Protein 6PCK (pdb70)

B-factor: mean 20.67, std 11.27, range [8.9, 61.26]

Sequence (134 aa):
TRTYDGDGYKKRAACLCFRSESSEEEVLLVSSSSRHPDRWIVPGGGMMEPEEEEPSVAAVREVCEEAGVKGTLGRLVGIFENQQEERKHRTYVYVLIVTEEVLEEDDWEDSSVNIGRKREWFKIEEDAIKVLQYHKPVQASYFET

Foldseek 3Di:
DWDADPVRFTEKEAEQAAQAPVRFKGKWKADLVGRVATFGFMDGDDPPRDRLRRHQVRCCQGQVFHADWAAFLDWFADPVRRHIYTYTYGHTDGHDPPHNCCVPRVMGMDMDGLVVVLVRCCPPHNRRSVSSVD

InterPro domains:
  IPR000086 NUDIX hydrolase domain [PF00293] (20-139)
  IPR000086 NUDIX hydrolase domain [PS51462] (17-142)
  IPR015797 NUDIX hydrolase-like domain superfamily [SSF55811] (16-133)
  IPR020084 NUDIX hydrolase, conserved site [PS00893] (51-72)
  IPR047198 Diphosphoinositol polyphosphate phosphohydrolase-like, NUDIX domain [cd04666] (19-143)

Structure (mmCIF, N/CA/C/O backbone):
data_6PCK
#
_entry.id   6PCK
#
_cell.length_a   46.411
_cell.length_b   56.612
_cell.length_c   62.556
_cell.angle_alpha   90.00
_cell.angle_beta   90.00
_cell.angle_gamma   90.00
#
_symmetry.space_group_name_H-M   'P 21 21 21'
#
loop_
_entity.id
_entity.type
_entity.pdbx_description
1 polymer 'Diphosphoinositol polyphosphate phosphohydrolase 1'
2 non-polymer '(1S,2R,3R,4S,5S,6R)-2,3,4,5,6-pentakis(phosphonooxy)cyclohexyl trihydrogen diphosphate'
3 non-polymer 'MAGNESIUM ION'
4 non-polymer 'CHLORIDE ION'
5 water water
#
loop_
_atom_site.group_PDB
_atom_site.id
_atom_site.type_symbol
_atom_site.label_atom_id
_atom_site.label_alt_id
_atom_site.label_comp_id
_atom_site.label_asym_id
_atom_site.label_entity_id
_atom_site.label_seq_id
_atom_site.pdbx_PDB_ins_code
_atom_site.Cartn_x
_atom_site.Cartn_y
_atom_site.Cartn_z
_atom_site.occupancy
_atom_site.B_iso_or_equiv
_atom_site.auth_seq_id
_atom_site.auth_comp_id
_atom_site.auth_asym_id
_atom_site.auth_atom_id
_atom_site.pdbx_PDB_model_num
ATOM 1 N N . THR A 1 9 ? 17.734 8.065 27.665 1.00 36.87 9 THR A N 1
ATOM 2 C CA . THR A 1 9 ? 17.851 6.733 28.250 1.00 37.12 9 THR A CA 1
ATOM 3 C C . THR A 1 9 ? 16.938 5.768 27.515 1.00 30.33 9 THR A C 1
ATOM 4 O O . THR A 1 9 ? 15.723 5.982 27.470 1.00 34.23 9 THR A O 1
ATOM 8 N N . ARG A 1 10 ? 17.498 4.691 26.972 1.00 26.45 10 ARG A N 1
ATOM 9 C CA . ARG A 1 10 ? 16.659 3.687 26.341 1.00 16.94 10 ARG A CA 1
ATOM 10 C C . ARG A 1 10 ? 16.103 2.792 27.403 1.00 15.34 10 ARG A C 1
ATOM 11 O O . ARG A 1 10 ? 16.728 2.540 28.446 1.00 17.38 10 ARG A O 1
ATOM 19 N N . THR A 1 11 ? 14.910 2.308 27.133 1.00 13.12 11 THR A N 1
ATOM 20 C CA . THR A 1 11 ? 14.272 1.400 27.998 1.00 13.08 11 THR A CA 1
ATOM 21 C C . THR A 1 11 ? 13.956 0.196 27.212 1.00 12.85 11 THR A C 1
ATOM 22 O O . THR A 1 11 ? 13.892 0.190 25.965 1.00 12.14 11 THR A O 1
ATOM 26 N N . TYR A 1 12 ? 13.739 -0.836 27.964 1.00 12.22 12 TYR A N 1
ATOM 27 C CA . TYR A 1 12 ? 13.706 -2.117 27.406 1.00 12.63 12 TYR A CA 1
ATOM 28 C C . TYR A 1 12 ? 12.683 -2.913 28.125 1.00 12.16 12 TYR A C 1
ATOM 29 O O . TYR A 1 12 ? 12.504 -2.821 29.361 1.00 13.50 12 TYR A O 1
ATOM 38 N N . ASP A 1 13 ? 12.005 -3.738 27.377 1.00 12.56 13 ASP A N 1
ATOM 39 C CA . ASP A 1 13 ? 11.169 -4.733 27.945 1.00 13.35 13 ASP A CA 1
ATOM 40 C C . ASP A 1 13 ? 12.093 -5.746 28.554 1.00 14.37 13 ASP A C 1
ATOM 41 O O . ASP A 1 13 ? 13.310 -5.779 28.342 1.00 13.79 13 ASP A O 1
ATOM 46 N N . GLY A 1 14 ? 11.495 -6.619 29.330 1.00 15.51 14 GLY A N 1
ATOM 47 C CA . GLY A 1 14 ? 12.280 -7.566 30.084 1.00 16.66 14 GLY A CA 1
ATOM 48 C C . GLY A 1 14 ? 13.039 -8.486 29.168 1.00 16.77 14 GLY A C 1
ATOM 49 O O . GLY A 1 14 ? 13.992 -9.136 29.592 1.00 18.83 14 GLY A O 1
ATOM 50 N N . ASP A 1 15 ? 12.613 -8.559 27.914 1.00 16.04 15 ASP A N 1
ATOM 51 C CA . ASP A 1 15 ? 13.254 -9.402 26.919 1.00 16.81 15 ASP A CA 1
ATOM 52 C C . ASP A 1 15 ? 14.336 -8.686 26.140 1.00 16.44 15 ASP A C 1
ATOM 53 O O . ASP A 1 15 ? 14.910 -9.221 25.203 1.00 18.56 15 ASP A O 1
ATOM 58 N N . GLY A 1 16 ? 14.617 -7.459 26.526 1.00 15.56 16 GLY A N 1
ATOM 59 C CA . GLY A 1 16 ? 15.711 -6.737 25.936 1.00 16.81 16 GLY A CA 1
ATOM 60 C C . GLY A 1 16 ? 15.314 -5.986 24.690 1.00 14.94 16 GLY A C 1
ATOM 61 O O . GLY A 1 16 ? 16.185 -5.358 24.097 1.00 17.08 16 GLY A O 1
ATOM 62 N N . TYR A 1 17 ? 14.048 -6.041 24.284 1.00 12.96 17 TYR A N 1
ATOM 63 C CA . TYR A 1 17 ? 13.620 -5.226 23.164 1.00 12.46 17 TYR A CA 1
ATOM 64 C C . TYR A 1 17 ? 13.499 -3.840 23.640 1.00 12.24 17 TYR A C 1
ATOM 65 O O . TYR A 1 17 ? 12.957 -3.564 24.711 1.00 12.60 17 TYR A O 1
ATOM 74 N N . LYS A 1 18 ? 14.014 -2.954 22.843 1.00 11.53 18 LYS A N 1
ATOM 75 C CA . LYS A 1 18 ? 13.901 -1.581 23.130 1.00 12.06 18 LYS A CA 1
ATOM 76 C C . LYS A 1 18 ? 12.450 -1.177 22.997 1.00 11.60 18 LYS A C 1
ATOM 77 O O . LYS A 1 18 ? 11.752 -1.564 22.055 1.00 12.27 18 LYS A O 1
ATOM 83 N N . LYS A 1 19 ? 11.979 -0.391 23.941 1.00 11.02 19 LYS A N 1
ATOM 84 C CA . LYS A 1 19 ? 10.595 0.026 23.973 1.00 10.24 19 LYS A CA 1
ATOM 85 C C . LYS A 1 19 ? 10.429 1.277 23.214 1.00 10.19 19 LYS A C 1
ATOM 86 O O . LYS A 1 19 ? 11.150 2.223 23.476 1.00 11.49 19 LYS A O 1
ATOM 92 N N . ARG A 1 20 ? 9.433 1.311 22.352 1.00 9.61 20 ARG A N 1
ATOM 93 C CA . 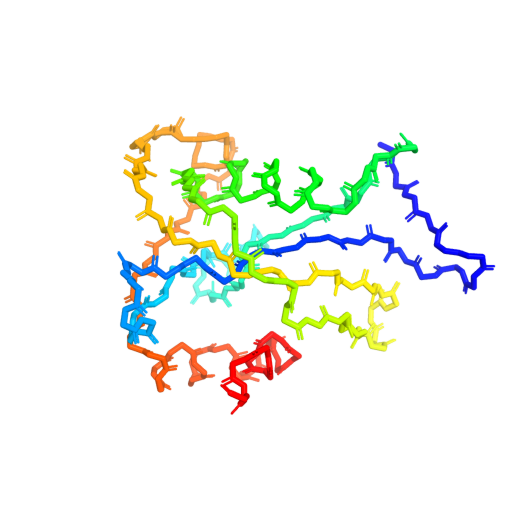ARG A 1 20 ? 9.148 2.433 21.509 1.00 9.54 20 ARG A CA 1
ATOM 94 C C . ARG A 1 20 ? 7.677 2.668 21.428 1.00 8.90 20 ARG A C 1
ATOM 95 O O . ARG A 1 20 ? 6.854 1.837 21.722 1.00 9.39 20 ARG A O 1
ATOM 103 N N . ALA A 1 21 ? 7.323 3.842 20.987 1.00 9.03 21 ALA A N 1
ATOM 104 C CA . ALA A 1 21 ? 5.933 4.160 20.720 1.00 9.05 21 ALA A CA 1
ATOM 105 C C . ALA A 1 21 ? 5.895 5.033 19.500 1.00 9.34 21 ALA A C 1
ATOM 106 O O . ALA A 1 21 ? 6.867 5.731 19.232 1.00 10.26 21 ALA A O 1
ATOM 108 N N . ALA A 1 22 ? 4.792 4.996 18.791 1.00 9.64 22 ALA A N 1
ATOM 109 C CA . ALA A 1 22 ? 4.643 5.718 17.526 1.00 9.67 22 ALA A CA 1
ATOM 110 C C . ALA A 1 22 ? 3.177 6.000 17.344 1.00 10.17 22 ALA A C 1
ATOM 111 O O . ALA A 1 22 ? 2.304 5.364 17.923 1.00 10.09 22 ALA A O 1
ATOM 113 N N . CYS A 1 23 ? 2.866 6.967 16.494 1.00 10.84 23 CYS A N 1
ATOM 114 C CA . CYS A 1 23 ? 1.492 7.138 16.075 1.00 10.27 23 CYS A CA 1
ATOM 115 C C . CYS A 1 23 ? 1.363 7.169 14.556 1.00 10.15 23 CYS A C 1
ATOM 116 O O . CYS A 1 23 ? 2.261 7.692 13.848 1.00 11.01 23 CYS A O 1
ATOM 119 N N . LEU A 1 24 ? 0.222 6.676 14.113 1.00 10.07 24 LEU A N 1
ATOM 120 C CA . LEU A 1 24 ? -0.268 6.902 12.783 1.00 10.18 24 LEU A CA 1
ATOM 121 C C . LEU A 1 24 ? -1.030 8.135 12.880 1.00 10.38 24 LEU A C 1
ATOM 122 O O . LEU A 1 24 ? -2.115 8.196 13.459 1.00 11.06 24 LEU A O 1
ATOM 127 N N . CYS A 1 25 ? -0.426 9.135 12.296 1.00 10.13 25 CYS A N 1
ATOM 128 C CA . CYS A 1 25 ? -0.915 10.456 12.452 1.00 11.61 25 CYS A CA 1
ATOM 129 C C . CYS A 1 25 ? -1.812 10.714 11.260 1.00 10.13 25 CYS A C 1
ATOM 130 O O . CYS A 1 25 ? -1.338 11.031 10.165 1.00 11.96 25 CYS A O 1
ATOM 133 N N . PHE A 1 26 ? -3.115 10.616 11.412 1.00 11.15 26 PHE A N 1
ATOM 134 C CA . PHE A 1 26 ? -4.032 10.774 10.286 1.00 12.12 26 PHE A CA 1
ATOM 135 C C . PHE A 1 26 ? -4.525 12.120 10.222 1.00 13.45 26 PHE A C 1
ATOM 136 O O . PHE A 1 26 ? -4.659 12.802 11.229 1.00 13.56 26 PHE A O 1
ATOM 144 N N . ARG A 1 27 ? -4.850 12.511 9.018 1.00 13.58 27 ARG A N 1
ATOM 145 C CA . ARG A 1 27 ? -5.261 13.846 8.762 1.00 15.44 27 ARG A CA 1
ATOM 146 C C . ARG A 1 27 ? -6.648 14.061 9.310 1.00 16.18 27 ARG A C 1
ATOM 147 O O . ARG A 1 27 ? -6.973 15.159 9.709 1.00 21.38 27 ARG A O 1
ATOM 155 N N . SER A 1 28 ? -7.486 13.046 9.351 1.00 14.90 28 SER A N 1
ATOM 156 C CA . SER A 1 28 ? -8.845 13.193 9.818 1.00 17.36 28 SER A CA 1
ATOM 157 C C . SER A 1 28 ? -9.350 11.898 10.327 1.00 19.52 28 SER A C 1
ATOM 158 O O . SER A 1 28 ? -8.690 10.897 10.184 1.00 17.31 28 SER A O 1
ATOM 161 N N . GLU A 1 29 ? -10.553 11.938 10.887 1.00 21.96 29 GLU A N 1
ATOM 162 C CA . GLU A 1 29 ? -11.189 10.753 11.405 1.00 23.28 29 GLU A CA 1
ATOM 163 C C . GLU A 1 29 ? -11.454 9.746 10.286 1.00 21.27 29 GLU A C 1
ATOM 164 O O . GLU A 1 29 ? -11.713 8.599 10.572 1.00 26.96 29 GLU A O 1
ATOM 166 N N . SER A 1 30 ? -11.409 10.178 9.025 1.00 21.63 30 SER A N 1
ATOM 167 C CA A SER A 1 30 ? -11.609 9.250 7.915 0.42 24.87 30 SER A CA 1
ATOM 168 C CA B SER A 1 30 ? -11.582 9.271 7.888 0.58 25.50 30 SER A CA 1
ATOM 169 C C . SER A 1 30 ? -10.391 8.341 7.722 1.00 22.04 30 SER A C 1
ATOM 170 O O . SER A 1 30 ? -10.485 7.317 7.065 1.00 22.84 30 SER A O 1
ATOM 175 N N . GLU A 1 31 ? -9.256 8.728 8.298 1.00 18.14 31 GLU A N 1
ATOM 176 C CA . GLU A 1 31 ? -8.038 7.918 8.307 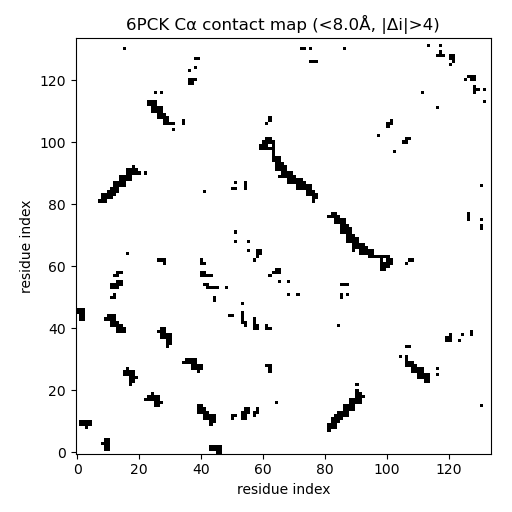1.00 18.83 31 GLU A CA 1
ATOM 177 C C . GLU A 1 31 ? -7.597 7.519 6.892 1.00 18.26 31 GLU A C 1
ATOM 178 O O . GLU A 1 31 ? -7.202 6.391 6.641 1.00 20.51 31 GLU A O 1
ATOM 184 N N . GLU A 1 32 ? -7.652 8.462 5.981 1.00 17.56 32 GLU A N 1
ATOM 185 C CA . GLU A 1 32 ? -7.261 8.244 4.594 1.00 19.02 32 GLU A CA 1
ATOM 186 C C . GLU A 1 32 ? -5.859 8.740 4.245 1.00 17.04 32 GLU A C 1
ATOM 187 O O . GLU A 1 32 ? -5.264 8.294 3.263 1.00 19.95 32 GLU A O 1
ATOM 193 N N . GLU A 1 33 ? -5.334 9.696 5.002 1.00 14.78 33 GLU A N 1
ATOM 194 C CA . GLU A 1 33 ? -4.015 10.214 4.745 1.00 13.93 33 GLU A CA 1
ATOM 195 C C . GLU A 1 33 ? -3.260 10.236 6.052 1.00 14.34 33 GLU A C 1
ATOM 196 O O . GLU A 1 33 ? -3.828 10.596 7.099 1.00 15.22 33 GLU A O 1
ATOM 202 N N . VAL A 1 34 ? -1.998 9.865 6.000 1.00 12.72 34 VAL A N 1
ATOM 203 C CA . VAL A 1 34 ? -1.180 9.723 7.176 1.00 11.91 34 VAL A CA 1
ATOM 204 C C . VAL A 1 34 ? 0.116 10.449 6.966 1.00 11.95 34 VAL A C 1
ATOM 205 O O . VAL A 1 34 ? 0.637 10.578 5.855 1.00 12.39 34 VAL A O 1
ATOM 209 N N . LEU A 1 35 ? 0.649 10.935 8.081 1.00 11.83 35 LEU A N 1
ATOM 210 C CA . LEU A 1 35 ? 1.865 11.682 8.051 1.00 11.41 35 LEU A CA 1
ATOM 211 C C . LEU A 1 35 ? 3.100 10.868 8.297 1.00 10.87 35 LEU A C 1
ATOM 212 O O . LEU A 1 35 ? 3.236 10.315 9.394 1.00 12.46 35 LEU A O 1
ATOM 217 N N . LEU A 1 36 ? 3.997 10.769 7.330 1.00 10.66 36 LEU A N 1
ATOM 218 C CA . LEU A 1 36 ? 5.279 10.119 7.523 1.00 10.14 36 LEU A CA 1
ATOM 219 C C . LEU A 1 36 ? 6.372 11.128 7.671 1.00 10.58 36 LEU A C 1
ATOM 220 O O . LEU A 1 36 ? 6.184 12.259 7.290 1.00 11.31 36 LEU A O 1
ATOM 225 N N . VAL A 1 37 ? 7.498 10.740 8.235 1.00 11.06 37 VAL A N 1
ATOM 226 C CA . VAL A 1 37 ? 8.651 11.597 8.379 1.00 11.40 37 VAL A CA 1
ATOM 227 C C . VAL A 1 37 ? 9.887 10.996 7.736 1.00 11.77 37 VAL A C 1
ATOM 228 O O . VAL A 1 37 ? 9.927 9.824 7.483 1.00 11.57 37 VAL A O 1
ATOM 232 N N . SER A 1 38 ? 10.906 11.769 7.457 1.00 11.77 38 SER A N 1
ATOM 233 C CA . SER A 1 38 ? 12.064 11.214 6.808 1.00 13.88 38 SER A CA 1
ATOM 234 C C . SER A 1 38 ? 12.918 10.490 7.824 1.00 13.85 38 SER A C 1
ATOM 235 O O . SER A 1 38 ? 12.948 10.805 9.004 1.00 14.94 38 SER A O 1
ATOM 238 N N . SER A 1 39 ? 13.641 9.517 7.331 1.00 13.82 39 SER A N 1
ATOM 239 C CA A SER A 1 39 ? 14.658 8.828 8.109 0.20 16.20 39 SER A CA 1
ATOM 240 C CA B SER A 1 39 ? 14.622 8.847 8.131 0.80 15.61 39 SER A CA 1
ATOM 241 C C . SER A 1 39 ? 15.744 9.786 8.555 1.00 19.04 39 SER A C 1
ATOM 242 O O . SER A 1 39 ? 16.157 10.640 7.781 1.00 18.26 39 SER A O 1
ATOM 247 N N . SER A 1 40 ? 16.257 9.620 9.769 1.00 18.22 40 SER A N 1
ATOM 248 C CA . SER A 1 40 ? 17.315 10.497 10.284 1.00 22.86 40 SER A CA 1
ATOM 249 C C . SER A 1 40 ? 18.668 10.204 9.635 1.00 28.69 40 SER A C 1
ATOM 250 O O . SER A 1 40 ? 19.504 11.088 9.482 1.00 39.59 40 SER A O 1
ATOM 253 N N . ARG A 1 41 ? 18.870 8.954 9.264 1.00 23.62 41 ARG A N 1
ATOM 254 C CA . ARG A 1 41 ? 20.119 8.499 8.662 1.00 40.56 41 ARG A CA 1
ATOM 255 C C . ARG A 1 41 ? 20.116 8.758 7.169 1.00 42.45 41 ARG A C 1
ATOM 256 O O . ARG A 1 41 ? 21.123 9.179 6.593 1.00 37.97 41 ARG A O 1
ATOM 264 N N . HIS A 1 42 ? 18.974 8.478 6.551 1.00 36.85 42 HIS A N 1
ATOM 265 C CA . HIS A 1 42 ? 18.841 8.492 5.099 1.00 32.69 42 HIS A CA 1
ATOM 266 C C . HIS A 1 42 ? 17.604 9.249 4.716 1.00 28.29 42 HIS A C 1
ATOM 267 O O . HIS A 1 42 ? 16.535 8.664 4.495 1.00 22.70 42 HIS A O 1
ATOM 274 N N . PRO A 1 43 ? 17.750 10.556 4.633 1.00 26.22 43 PRO A N 1
ATOM 275 C CA . PRO A 1 43 ? 16.617 11.461 4.482 1.00 26.84 43 PRO A CA 1
ATOM 276 C C . PRO A 1 43 ? 15.776 11.263 3.227 1.00 20.04 43 PRO A C 1
ATOM 277 O O . PRO A 1 43 ? 14.698 11.822 3.182 1.00 22.94 43 PRO A O 1
ATOM 281 N N . ASP A 1 44 ? 16.231 10.493 2.241 1.00 20.60 44 ASP A N 1
ATOM 282 C CA . ASP A 1 44 ? 15.416 10.256 1.063 1.00 20.44 44 ASP A CA 1
ATOM 283 C C . ASP A 1 44 ? 14.364 9.192 1.293 1.00 20.34 44 ASP A C 1
ATOM 284 O O . ASP A 1 44 ? 13.557 8.909 0.415 1.00 24.56 44 ASP A O 1
ATOM 289 N N . ARG A 1 45 ? 14.375 8.616 2.486 1.00 17.29 45 ARG A N 1
ATOM 290 C CA . ARG A 1 45 ? 13.450 7.553 2.846 1.00 17.22 45 ARG A CA 1
ATOM 291 C C . ARG A 1 45 ? 12.445 8.051 3.852 1.00 14.32 45 ARG A C 1
ATOM 292 O O . ARG A 1 45 ? 12.735 8.988 4.597 1.00 15.69 45 ARG A O 1
ATOM 300 N N . TRP A 1 46 ? 11.282 7.428 3.908 1.00 11.66 46 TRP A N 1
ATOM 301 C CA . TRP A 1 46 ? 10.198 7.816 4.827 1.00 11.81 46 TRP A CA 1
ATOM 302 C C . TRP A 1 46 ? 10.010 6.778 5.909 1.00 11.68 46 TRP A C 1
ATOM 303 O O . TRP A 1 46 ? 10.225 5.615 5.672 1.00 12.00 46 TRP A O 1
ATOM 314 N N . ILE A 1 47 ? 9.568 7.208 7.083 1.00 10.64 47 ILE A N 1
ATOM 315 C CA . ILE A 1 47 ? 9.298 6.371 8.237 1.00 10.09 47 ILE A CA 1
ATOM 316 C C . ILE A 1 47 ? 8.047 6.856 8.939 1.00 10.25 47 ILE A C 1
ATOM 317 O O . ILE A 1 47 ? 7.589 7.957 8.741 1.00 10.21 47 ILE 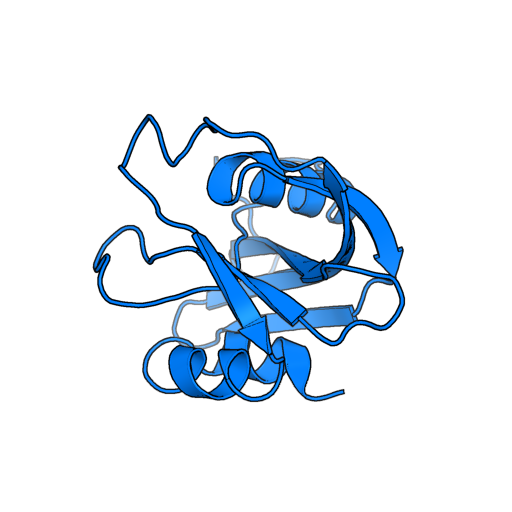A O 1
ATOM 322 N N . VAL A 1 48 ? 7.489 6.042 9.787 1.00 9.48 48 VAL A N 1
ATOM 323 C CA . VAL A 1 48 ? 6.450 6.456 10.709 1.00 9.53 48 VAL A CA 1
ATOM 324 C C . VAL A 1 48 ? 7.111 7.029 11.943 1.00 9.68 48 VAL A C 1
ATOM 325 O O . VAL A 1 48 ? 7.973 6.437 12.548 1.00 10.93 48 VAL A O 1
ATOM 329 N N . PRO A 1 49 ? 6.711 8.191 12.340 1.00 9.68 49 PRO A N 1
ATOM 330 C CA . PRO A 1 49 ? 7.348 8.800 13.502 1.00 9.32 49 PRO A CA 1
ATOM 331 C C . PRO A 1 49 ? 7.110 8.033 14.781 1.00 9.58 49 PRO A C 1
ATOM 332 O O . PRO A 1 49 ? 6.002 7.598 15.059 1.00 10.63 49 PRO A O 1
ATOM 336 N N . GLY A 1 50 ? 8.165 7.941 15.573 1.00 9.48 50 GLY A N 1
ATOM 337 C CA . GLY A 1 50 ? 8.141 7.161 16.779 1.00 9.82 50 GLY A CA 1
ATOM 338 C C . GLY A 1 50 ? 9.510 7.136 17.411 1.00 9.62 50 GLY A C 1
ATOM 339 O O . GLY A 1 50 ? 10.510 7.544 16.830 1.00 10.09 50 GLY A O 1
ATOM 340 N N . GLY A 1 51 ? 9.575 6.612 18.630 1.00 9.60 51 GLY A N 1
ATOM 341 C CA . GLY A 1 51 ? 10.849 6.549 19.300 1.00 10.67 51 GLY A CA 1
ATOM 342 C C . GLY A 1 51 ? 10.775 5.886 20.651 1.00 10.29 51 GLY A C 1
ATOM 343 O O . GLY A 1 51 ? 9.765 5.283 20.997 1.00 10.21 51 GLY A O 1
ATOM 344 N N . GLY A 1 52 ? 11.856 5.987 21.416 1.00 11.37 52 GLY A N 1
ATOM 345 C CA . GLY A 1 52 ? 11.975 5.234 22.638 1.00 10.76 52 GLY A CA 1
ATOM 346 C C . GLY A 1 52 ? 11.090 5.694 23.751 1.00 11.79 52 GLY A C 1
ATOM 347 O O . GLY A 1 52 ? 10.941 6.858 24.006 1.00 12.64 52 GLY A O 1
ATOM 348 N N . MET A 1 53 ? 10.511 4.784 24.481 1.00 11.27 53 MET A N 1
ATOM 349 C CA A MET A 1 53 ? 9.823 5.126 25.712 0.54 11.86 53 MET A CA 1
ATOM 350 C CA B MET A 1 53 ? 9.842 5.112 25.727 0.46 11.83 53 MET A CA 1
ATOM 351 C C . MET A 1 53 ? 10.856 5.417 26.790 1.00 12.67 53 MET A C 1
ATOM 352 O O . MET A 1 53 ? 11.885 4.759 26.903 1.00 13.73 53 MET A O 1
ATOM 361 N N . GLU A 1 54 ? 10.561 6.393 27.596 1.00 12.90 54 GLU A N 1
ATOM 362 C CA . GLU A 1 54 ? 11.450 6.727 28.694 1.00 13.40 54 GLU A CA 1
ATOM 363 C C . GLU A 1 54 ? 11.088 5.927 29.934 1.00 13.31 54 GLU A C 1
ATOM 364 O O . GLU A 1 54 ? 10.003 5.351 29.997 1.00 13.01 54 GLU A O 1
ATOM 370 N N . PRO A 1 55 ? 11.954 5.958 30.956 1.00 14.09 55 PRO A N 1
ATOM 371 C CA . PRO A 1 55 ? 11.629 5.193 32.161 1.00 14.57 55 PRO A CA 1
ATOM 372 C C . PRO A 1 55 ? 10.284 5.575 32.761 1.00 15.55 55 PRO A C 1
ATOM 373 O O . PRO A 1 55 ? 9.993 6.752 32.896 1.00 15.97 55 PRO A O 1
ATOM 377 N N . GLU A 1 56 ? 9.460 4.600 33.076 1.00 15.24 56 GLU A N 1
ATOM 378 C CA . GLU A 1 56 ? 8.144 4.782 33.687 1.00 15.73 56 GLU A CA 1
ATOM 379 C C . GLU A 1 56 ? 7.144 5.548 32.832 1.00 15.98 56 GLU A C 1
ATOM 380 O O . GLU A 1 56 ? 6.098 5.940 33.318 1.00 19.25 56 GLU A O 1
ATOM 386 N N . GLU A 1 57 ? 7.447 5.720 31.555 1.00 14.02 57 GLU A N 1
ATOM 387 C CA . GLU A 1 57 ? 6.590 6.506 30.694 1.00 15.30 57 GLU A CA 1
ATOM 388 C C . GLU A 1 57 ? 5.507 5.658 30.076 1.00 13.27 57 GLU A C 1
ATOM 389 O O . GLU A 1 57 ? 5.814 4.676 29.451 1.00 15.28 57 GLU A O 1
ATOM 395 N N . GLU A 1 58 ? 4.254 6.027 30.212 1.00 13.94 58 GLU A N 1
ATOM 396 C CA A GLU A 1 58 ? 3.147 5.318 29.594 0.55 15.00 58 GLU A CA 1
ATOM 397 C CA B GLU A 1 58 ? 3.175 5.279 29.597 0.45 14.63 58 GLU A CA 1
ATOM 398 C C . GLU A 1 58 ? 3.329 5.323 28.076 1.00 12.95 58 GLU A C 1
ATOM 399 O O . GLU A 1 58 ? 3.732 6.289 27.499 1.00 12.57 58 GLU A O 1
ATOM 410 N N . PRO A 1 59 ? 2.988 4.269 27.403 1.00 12.92 59 PRO A N 1
ATOM 411 C CA . PRO A 1 59 ? 3.227 4.230 25.963 1.00 12.71 59 PRO A CA 1
ATOM 412 C C . PRO A 1 59 ? 2.429 5.260 25.212 1.00 11.56 59 PRO A C 1
ATOM 413 O O . PRO A 1 59 ? 2.939 5.772 24.233 1.00 11.81 59 PRO A O 1
ATOM 417 N N . SER A 1 60 ? 1.208 5.541 25.632 1.00 12.60 60 SER A N 1
ATOM 418 C CA . SER A 1 60 ? 0.394 6.511 24.929 1.00 13.03 60 SER A CA 1
ATOM 419 C C . SER A 1 60 ? 1.041 7.851 25.108 1.00 13.71 60 SER A C 1
ATOM 420 O O . SER A 1 60 ? 0.975 8.666 24.207 1.00 14.56 60 SER A O 1
ATOM 423 N N . VAL A 1 61 ? 1.647 8.076 26.266 1.00 13.28 61 VAL A N 1
ATOM 424 C CA . VAL A 1 61 ? 2.361 9.295 26.520 1.00 12.96 61 VAL A CA 1
ATOM 425 C C . VAL A 1 61 ? 3.615 9.369 25.653 1.00 12.58 61 VAL A C 1
ATOM 426 O O . VAL A 1 61 ? 3.888 10.365 25.030 1.00 11.85 61 VAL A O 1
ATOM 430 N N . ALA A 1 62 ? 4.376 8.305 25.598 1.00 12.08 62 ALA A N 1
ATOM 431 C CA . ALA A 1 62 ? 5.540 8.264 24.727 1.00 12.38 62 ALA A CA 1
ATOM 432 C C . ALA A 1 62 ? 5.174 8.491 23.264 1.00 11.07 62 ALA A C 1
ATOM 433 O O . ALA A 1 62 ? 5.877 9.191 22.563 1.00 11.33 62 ALA A O 1
ATOM 435 N N . ALA A 1 63 ? 4.082 7.910 22.809 1.00 10.94 63 ALA A N 1
ATOM 436 C CA . ALA A 1 63 ? 3.707 7.988 21.410 1.00 11.08 63 ALA A CA 1
ATOM 437 C C . ALA A 1 63 ? 3.449 9.390 21.041 1.00 11.59 63 ALA A C 1
ATOM 438 O O . ALA A 1 63 ? 3.884 9.870 19.989 1.00 11.43 63 ALA A O 1
ATOM 440 N N . VAL A 1 64 ? 2.691 10.045 21.890 1.00 11.39 64 VAL A N 1
ATOM 441 C CA . VAL A 1 64 ? 2.289 11.371 21.643 1.00 12.47 64 VAL A CA 1
ATOM 442 C C . VAL A 1 64 ? 3.525 12.233 21.701 1.00 12.04 64 VAL A C 1
ATOM 443 O O . VAL A 1 64 ? 3.688 13.103 20.864 1.00 12.10 64 VAL A O 1
ATOM 447 N N . ARG A 1 65 ? 4.403 11.991 22.671 1.00 11.37 65 ARG A N 1
ATOM 448 C CA . ARG A 1 65 ? 5.640 12.739 22.782 1.00 11.79 65 ARG A CA 1
ATOM 449 C C . ARG A 1 65 ? 6.507 12.578 21.520 1.00 12.10 65 ARG A C 1
ATOM 450 O O . ARG A 1 65 ? 7.040 13.508 20.957 1.00 12.08 65 ARG A O 1
ATOM 458 N N . GLU A 1 66 ? 6.690 11.362 21.084 1.00 11.47 66 GLU A N 1
ATOM 459 C CA . GLU A 1 66 ? 7.549 11.122 19.935 1.00 11.35 66 GLU A CA 1
ATOM 460 C C . GLU A 1 66 ? 7.026 11.746 18.665 1.00 11.13 66 GLU A C 1
ATOM 461 O O . GLU A 1 66 ? 7.814 12.261 17.865 1.00 11.90 66 GLU A O 1
ATOM 467 N N . VAL A 1 67 ? 5.718 11.722 18.448 1.00 10.52 67 VAL A N 1
ATOM 468 C CA . VAL A 1 67 ? 5.245 12.309 17.218 1.00 11.70 67 VAL A CA 1
ATOM 469 C C . VAL A 1 67 ? 5.323 13.772 17.290 1.00 11.41 67 VAL A C 1
ATOM 470 O O . VAL A 1 67 ? 5.506 14.410 16.276 1.00 12.22 67 VAL A O 1
ATOM 474 N N . CYS A 1 68 ? 5.229 14.308 18.477 1.00 11.48 68 CYS A N 1
ATOM 475 C CA . CYS A 1 68 ? 5.496 15.692 18.627 1.00 12.09 68 CYS A CA 1
ATOM 476 C C . CYS A 1 68 ? 6.954 15.960 18.252 1.00 12.09 68 CYS A C 1
ATOM 477 O O . CYS A 1 68 ? 7.229 16.836 17.459 1.00 13.23 68 CYS A O 1
ATOM 480 N N . GLU A 1 69 ? 7.900 15.236 18.825 1.00 13.13 69 GLU A N 1
ATOM 481 C CA . GLU A 1 69 ? 9.313 15.441 18.542 1.00 13.15 69 GLU A CA 1
ATOM 482 C C . GLU A 1 69 ? 9.691 15.254 17.081 1.00 12.48 69 GLU A C 1
ATOM 483 O O . GLU A 1 69 ? 10.478 15.984 16.522 1.00 12.81 69 GLU A O 1
ATOM 489 N N . GLU A 1 70 ? 9.152 14.226 16.463 1.00 11.12 70 GLU A N 1
ATOM 490 C CA . GLU A 1 70 ? 9.623 13.843 15.156 1.00 11.09 70 GLU A CA 1
ATOM 491 C C . GLU A 1 70 ? 8.827 14.396 14.022 1.00 11.54 70 GLU A C 1
ATOM 492 O O . GLU A 1 70 ? 9.391 14.617 12.945 1.00 11.85 70 GLU A O 1
ATOM 498 N N . ALA A 1 71 ? 7.528 14.555 14.222 1.00 11.34 71 ALA A N 1
ATOM 499 C CA . ALA A 1 71 ? 6.626 14.930 13.134 1.00 12.59 71 ALA A CA 1
ATOM 500 C C . ALA A 1 71 ? 6.043 16.278 13.352 1.00 11.88 71 ALA A C 1
ATOM 501 O O . ALA A 1 71 ? 5.421 16.790 12.429 1.00 12.10 71 ALA A O 1
ATOM 503 N N . GLY A 1 72 ? 6.157 16.822 14.545 1.00 11.63 72 GLY A N 1
ATOM 504 C CA . GLY A 1 72 ? 5.653 18.131 14.798 1.00 12.04 72 GLY A CA 1
ATOM 505 C C . GLY A 1 72 ? 4.152 18.180 14.724 1.00 11.98 72 GLY A C 1
ATOM 506 O O . GLY A 1 72 ? 3.629 19.168 14.253 1.00 12.92 72 GLY A O 1
ATOM 507 N N . VAL A 1 73 ? 3.436 17.193 15.212 1.00 11.75 73 VAL A N 1
ATOM 508 C CA . VAL A 1 73 ? 1.993 17.267 15.254 1.00 12.79 73 VAL A CA 1
ATOM 509 C C . VAL A 1 73 ? 1.474 16.913 16.615 1.00 12.05 73 VAL A C 1
ATOM 510 O O . VAL A 1 73 ? 2.147 16.207 17.392 1.00 13.14 73 VAL A O 1
ATOM 514 N N . LYS A 1 74 ? 0.260 17.354 16.895 1.00 12.46 74 LYS A N 1
ATOM 515 C CA . LYS A 1 74 ? -0.513 16.963 18.071 1.00 12.06 74 LYS A CA 1
ATOM 516 C C . LYS A 1 74 ? -1.905 16.646 17.626 1.00 11.00 74 LYS A C 1
ATOM 517 O O . LYS A 1 74 ? -2.363 17.042 16.535 1.00 11.41 74 LYS A O 1
ATOM 523 N N . GLY A 1 75 ? -2.626 15.944 18.463 1.00 10.86 75 GLY A N 1
ATOM 524 C CA . GLY A 1 75 ? -3.975 15.630 18.116 1.00 11.45 75 GLY A CA 1
ATOM 525 C C . GLY A 1 75 ? -4.660 14.823 19.165 1.00 12.56 75 GLY A C 1
ATOM 526 O O . GLY A 1 75 ? -4.288 14.861 20.349 1.00 13.88 75 GLY A O 1
ATOM 527 N N . THR A 1 76 ? -5.713 14.172 18.739 1.00 12.36 76 THR A N 1
ATOM 528 C CA . THR A 1 76 ? -6.569 13.424 19.615 1.00 12.96 76 THR A CA 1
ATOM 529 C C . THR A 1 76 ? -6.103 12.031 19.536 1.00 13.41 76 THR A C 1
ATOM 530 O O . THR A 1 76 ? -6.165 11.430 18.478 1.00 12.24 76 THR A O 1
ATOM 534 N N . LEU A 1 77 ? -5.590 11.550 20.652 1.00 13.11 77 LEU A N 1
ATOM 535 C CA . LEU A 1 77 ? -5.089 10.231 20.695 1.00 13.87 77 LEU A CA 1
ATOM 536 C C . LEU A 1 77 ? -6.286 9.354 20.585 1.00 13.10 77 LEU A C 1
ATOM 537 O O . LEU A 1 77 ? -7.300 9.501 21.280 1.00 15.47 77 LEU A O 1
ATOM 542 N N . GLY A 1 78 ? -6.180 8.450 19.652 1.00 13.79 78 GLY A N 1
ATOM 543 C CA . GLY A 1 78 ? -7.188 7.457 19.459 1.00 15.10 78 GLY A CA 1
ATOM 544 C C . GLY A 1 78 ? -6.673 6.175 20.001 1.00 14.36 78 GLY A C 1
ATOM 545 O O . GLY A 1 78 ? -5.879 6.098 20.936 1.00 14.83 78 GLY A O 1
ATOM 546 N N . ARG A 1 79 ? -7.183 5.163 19.369 1.00 14.55 79 ARG A N 1
ATOM 547 C CA . ARG A 1 79 ? -6.988 3.851 19.842 1.00 13.88 79 ARG A CA 1
ATOM 548 C C . ARG A 1 79 ? -5.548 3.412 19.652 1.00 12.56 79 ARG A C 1
ATOM 549 O O . ARG A 1 79 ? -4.817 3.827 18.762 1.00 12.65 79 ARG A O 1
ATOM 557 N N . LEU A 1 80 ? -5.159 2.507 20.507 1.00 12.41 80 LEU A N 1
ATOM 558 C CA . LEU A 1 80 ? -3.982 1.730 20.252 1.00 13.02 80 LEU A CA 1
ATOM 559 C C . LEU A 1 80 ? -4.308 0.851 19.065 1.00 11.58 80 LEU A C 1
ATOM 560 O O . LEU A 1 80 ? -5.325 0.168 19.078 1.00 14.72 80 LEU A O 1
ATOM 565 N N . VAL A 1 81 ? -3.489 0.905 18.033 1.00 11.31 81 VAL A N 1
ATOM 566 C CA . VAL A 1 81 ? -3.641 0.036 16.889 1.00 12.11 81 VAL A CA 1
ATOM 567 C C . VAL A 1 81 ? -3.066 -1.276 17.240 1.00 11.56 81 VAL A C 1
ATOM 568 O O . VAL A 1 81 ? -3.679 -2.274 16.970 1.00 12.59 81 VAL A O 1
ATOM 572 N N . GLY A 1 82 ? -1.889 -1.261 17.825 1.00 10.69 82 GLY A N 1
ATOM 573 C CA . GLY A 1 82 ? -1.240 -2.486 18.162 1.00 12.11 82 GLY A CA 1
ATOM 574 C C . GLY A 1 82 ? 0.168 -2.268 18.628 1.00 10.92 82 GLY A C 1
ATOM 575 O O . GLY A 1 82 ? 0.651 -1.190 18.743 1.00 10.74 82 GLY A O 1
ATOM 576 N N . ILE A 1 83 ? 0.823 -3.348 18.962 1.00 10.98 83 ILE A N 1
ATOM 577 C CA . ILE A 1 83 ? 2.190 -3.340 19.436 1.00 11.52 83 ILE A CA 1
ATOM 578 C C . ILE A 1 83 ? 2.985 -4.130 18.419 1.00 10.48 83 ILE A C 1
ATOM 579 O O . ILE A 1 83 ? 2.638 -5.258 18.152 1.00 11.51 83 ILE A O 1
ATOM 584 N N . PHE A 1 84 ? 4.009 -3.553 17.828 1.00 10.29 84 PHE A N 1
ATOM 585 C CA . PHE A 1 84 ? 4.686 -4.074 16.664 1.00 10.78 84 PHE A CA 1
ATOM 586 C C . PHE A 1 84 ? 6.141 -4.274 16.958 1.00 11.18 84 PHE A C 1
ATOM 587 O O . PHE A 1 84 ? 6.849 -3.380 17.373 1.00 10.95 84 PHE A O 1
ATOM 595 N N . GLU A 1 85 ? 6.638 -5.450 16.722 1.00 11.53 85 GLU A N 1
ATOM 596 C CA . GLU A 1 85 ? 8.045 -5.708 16.880 1.00 12.49 85 GLU A CA 1
ATOM 597 C C . GLU A 1 85 ? 8.792 -5.634 15.584 1.00 12.83 85 GLU A C 1
ATOM 598 O O .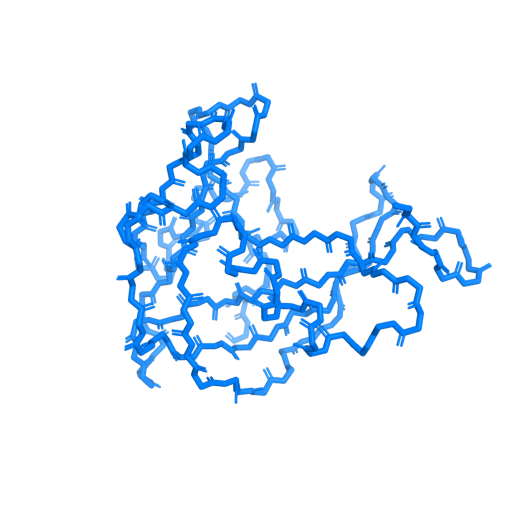 GLU A 1 85 ? 8.303 -6.076 14.516 1.00 14.15 85 GLU A O 1
ATOM 604 N N . ASN A 1 86 ? 10.005 -5.131 15.640 1.00 11.57 86 ASN A N 1
ATOM 605 C CA . ASN A 1 86 ? 10.966 -5.225 14.567 1.00 13.22 86 ASN A CA 1
ATOM 606 C C . ASN A 1 86 ? 11.995 -6.157 15.089 1.00 13.88 86 ASN A C 1
ATOM 607 O O . ASN A 1 86 ? 12.766 -5.897 16.011 1.00 13.48 86 ASN A O 1
ATOM 612 N N . GLN A 1 87 ? 11.961 -7.339 14.548 1.00 14.48 87 GLN A N 1
ATOM 613 C CA A GLN A 1 87 ? 12.826 -8.372 15.036 0.44 16.29 87 GLN A CA 1
ATOM 614 C CA B GLN A 1 87 ? 12.829 -8.376 15.024 0.56 16.06 87 GLN A CA 1
ATOM 615 C C . GLN A 1 87 ? 14.287 -8.108 14.696 1.00 17.90 8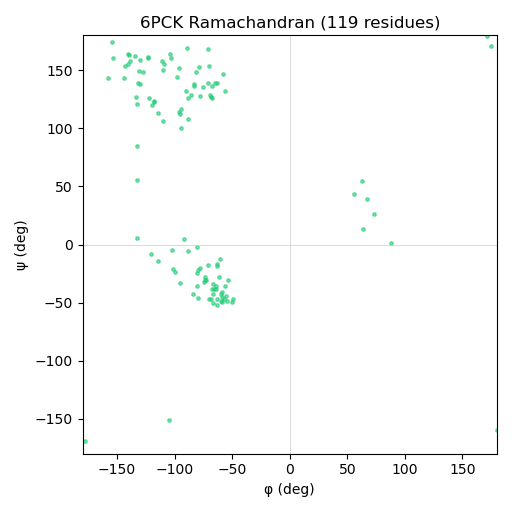7 GLN A C 1
ATOM 616 O O . GLN A 1 87 ? 15.180 -8.407 15.479 1.00 21.67 87 GLN A O 1
ATOM 627 N N . GLU A 1 88 ? 14.538 -7.547 13.532 1.00 15.84 88 GLU A N 1
ATOM 628 C CA A GLU A 1 88 ? 15.909 -7.328 13.105 0.61 17.25 88 GLU A CA 1
ATOM 629 C CA B GLU A 1 88 ? 15.897 -7.300 13.077 0.39 17.82 88 GLU A CA 1
ATOM 630 C C . GLU A 1 88 ? 16.610 -6.339 14.010 1.00 16.28 88 GLU A C 1
ATOM 631 O O . GLU A 1 88 ? 17.781 -6.485 14.332 1.00 18.70 88 GLU A O 1
ATOM 642 N N . ARG A 1 89 ? 15.879 -5.335 14.429 1.00 14.33 89 ARG A N 1
ATOM 643 C CA . ARG A 1 89 ? 16.479 -4.290 15.209 1.00 15.21 89 ARG A CA 1
ATOM 644 C C . ARG A 1 89 ? 16.159 -4.412 16.697 1.00 15.10 89 ARG A C 1
ATOM 645 O O . ARG A 1 89 ? 16.634 -3.617 17.501 1.00 16.44 89 ARG A O 1
ATOM 653 N N . LYS A 1 90 ? 15.318 -5.363 17.051 1.00 14.01 90 LYS A N 1
ATOM 654 C CA . LYS A 1 90 ? 15.009 -5.668 18.443 1.00 13.42 90 LYS A CA 1
ATOM 655 C C . LYS A 1 90 ? 14.364 -4.521 19.159 1.00 11.83 90 LYS A C 1
ATOM 656 O O . LYS A 1 90 ? 14.811 -4.093 20.240 1.00 13.84 90 LYS A O 1
ATOM 662 N N . HIS A 1 91 ? 13.280 -4.040 18.600 1.00 11.04 91 HIS A N 1
ATOM 663 C CA . HIS A 1 91 ? 12.477 -3.082 19.301 1.00 10.00 91 HIS A CA 1
ATOM 664 C C . HIS A 1 91 ? 11.004 -3.338 19.139 1.00 10.09 91 HIS A C 1
ATOM 665 O O . HIS A 1 91 ? 10.593 -4.063 18.227 1.00 11.10 91 HIS A O 1
ATOM 672 N N . ARG A 1 92 ? 10.221 -2.819 20.064 1.00 10.46 92 ARG A N 1
ATOM 673 C CA . ARG A 1 92 ? 8.818 -3.089 20.155 1.00 9.98 92 ARG A CA 1
ATOM 674 C C . ARG A 1 92 ? 8.094 -1.808 20.334 1.00 10.77 92 ARG A C 1
ATOM 675 O O . ARG A 1 92 ? 8.336 -1.132 21.327 1.00 10.80 92 ARG A O 1
ATOM 683 N N . THR A 1 93 ? 7.200 -1.508 19.414 1.00 9.41 93 THR A N 1
ATOM 684 C CA . THR A 1 93 ? 6.597 -0.239 19.314 1.00 9.08 93 THR A CA 1
ATOM 685 C C . THR A 1 93 ? 5.106 -0.295 19.510 1.00 9.11 93 THR A C 1
ATOM 686 O O . THR A 1 93 ? 4.396 -1.021 18.827 1.00 10.09 93 THR A O 1
ATOM 690 N N . TYR A 1 94 ? 4.619 0.466 20.477 1.00 9.13 94 TYR A N 1
ATOM 691 C CA . TYR A 1 94 ? 3.191 0.688 20.613 1.00 9.69 94 TYR A CA 1
ATOM 692 C C . TYR A 1 94 ? 2.776 1.710 19.595 1.00 9.64 94 TYR A C 1
ATOM 693 O O . TYR A 1 94 ? 3.357 2.762 19.599 1.00 10.89 94 TYR A O 1
ATOM 702 N N . VAL A 1 95 ? 1.771 1.434 18.781 1.00 9.31 95 VAL A N 1
ATOM 703 C CA . VAL A 1 95 ? 1.381 2.295 17.680 1.00 9.81 95 VAL A CA 1
ATOM 704 C C . VAL A 1 95 ? -0.052 2.719 17.924 1.00 10.49 95 VAL A C 1
ATOM 705 O O . VAL A 1 95 ? -0.985 1.924 18.015 1.00 11.14 95 VAL A O 1
ATOM 709 N N . TYR A 1 96 ? -0.240 3.998 18.028 1.00 10.49 96 TYR A N 1
ATOM 710 C CA . TYR A 1 96 ? -1.563 4.554 18.280 1.00 11.19 96 TYR A CA 1
ATOM 711 C C . TYR A 1 96 ? -2.043 5.302 17.056 1.00 11.39 96 TYR A C 1
ATOM 712 O O . TYR A 1 96 ? -1.225 5.779 16.285 1.00 13.84 96 TYR A O 1
ATOM 721 N N . VAL A 1 97 ? -3.343 5.469 16.939 1.00 11.52 97 VAL A N 1
ATOM 722 C CA . VAL A 1 97 ? -3.918 6.433 16.037 1.00 11.53 97 VAL A CA 1
ATOM 723 C C . VAL A 1 97 ? -3.901 7.723 16.733 1.00 12.12 97 VAL A C 1
ATOM 724 O O . VAL A 1 97 ? -4.199 7.831 17.910 1.00 12.41 97 VAL A O 1
ATOM 728 N N . LEU A 1 98 ? -3.554 8.712 15.967 1.00 11.28 98 LEU A N 1
ATOM 729 C CA . LEU A 1 98 ? -3.662 10.044 16.432 1.00 10.11 98 LEU A CA 1
ATOM 730 C C . LEU A 1 98 ? -4.323 10.778 15.310 1.00 11.58 98 LEU A C 1
ATOM 731 O O . LEU A 1 98 ? -3.903 10.681 14.153 1.00 11.81 98 LEU A O 1
ATOM 736 N N . ILE A 1 99 ? -5.397 11.469 15.637 1.00 10.51 99 ILE A N 1
ATOM 737 C CA . ILE A 1 99 ? -6.052 12.263 14.625 1.00 11.65 99 ILE A CA 1
ATOM 738 C C . ILE A 1 99 ? -5.482 13.628 14.787 1.00 10.45 99 ILE A C 1
ATOM 739 O O . ILE A 1 99 ? -5.630 14.246 15.835 1.00 11.58 99 ILE A O 1
ATOM 744 N N . VAL A 1 100 ? -4.721 14.044 13.799 1.00 10.59 100 VAL A N 1
ATOM 745 C CA . VAL A 1 100 ? -3.969 15.246 13.894 1.00 11.67 100 VAL A CA 1
ATOM 746 C C . VAL A 1 100 ? -4.930 16.376 13.917 1.00 11.84 100 VAL A C 1
ATOM 747 O O . VAL A 1 100 ? -5.794 16.491 13.064 1.00 13.77 100 VAL A O 1
ATOM 751 N N . THR A 1 101 ? -4.765 17.200 14.926 1.00 11.40 101 THR A N 1
ATOM 752 C CA . THR A 1 101 ? -5.545 18.383 14.995 1.00 12.65 101 THR A CA 1
ATOM 753 C C . THR A 1 101 ? -4.636 19.557 15.012 1.00 12.53 101 THR A C 1
ATOM 754 O O . THR A 1 101 ? -5.153 20.632 14.938 1.00 14.48 101 THR A O 1
ATOM 758 N N . GLU A 1 102 ? -3.331 19.413 15.130 1.00 11.33 102 GLU A N 1
ATOM 759 C CA A GLU A 1 102 ? -2.399 20.532 15.179 0.55 11.74 102 GLU A CA 1
ATOM 760 C CA B GLU A 1 102 ? -2.399 20.516 15.184 0.45 11.60 102 GLU A CA 1
ATOM 761 C C . GLU A 1 102 ? -1.132 20.158 14.427 1.00 11.10 102 GLU A C 1
ATOM 762 O O . GLU A 1 102 ? -0.521 19.149 14.699 1.00 11.92 102 GLU A O 1
ATOM 773 N N . VAL A 1 103 ? -0.753 20.955 13.462 1.00 11.44 103 VAL A N 1
ATOM 774 C CA . VAL A 1 103 ? 0.461 20.738 12.710 1.00 11.89 103 VAL A CA 1
ATOM 775 C C . VAL A 1 103 ? 1.383 21.858 13.011 1.00 12.48 103 VAL A C 1
ATOM 776 O O . VAL A 1 103 ? 1.064 22.957 12.669 1.00 13.01 103 VAL A O 1
ATOM 780 N N . LEU A 1 104 ? 2.497 21.612 13.671 1.00 12.10 104 LEU A N 1
ATOM 781 C CA . LEU A 1 104 ? 3.462 22.619 14.067 1.00 13.00 104 LEU A CA 1
ATOM 782 C C . LEU A 1 104 ? 4.526 22.762 13.027 1.00 16.38 104 LEU A C 1
ATOM 783 O O . LEU A 1 104 ? 4.928 21.829 12.381 1.00 17.42 104 LEU A O 1
ATOM 788 N N A GLU A 1 105 ? 4.891 23.978 12.694 0.58 14.91 105 GLU A N 1
ATOM 789 N N B GLU A 1 105 ? 5.118 23.935 13.009 0.42 17.50 105 GLU A N 1
ATOM 790 C CA A GLU A 1 105 ? 5.700 24.206 11.494 0.58 17.46 105 GLU A CA 1
ATOM 791 C CA B GLU A 1 105 ? 6.335 24.154 12.266 0.42 15.62 105 GLU A CA 1
ATOM 792 C C A GLU A 1 105 ? 7.180 23.938 11.699 0.58 18.79 105 GLU A C 1
ATOM 793 C C B GLU A 1 105 ? 7.527 24.077 13.199 0.42 18.87 105 GLU A C 1
ATOM 794 O O A GLU A 1 105 ? 7.905 23.575 10.763 0.58 21.33 105 GLU A O 1
ATOM 795 O O B GLU A 1 105 ? 7.388 24.226 14.408 0.42 16.05 105 GLU A O 1
ATOM 806 N N A ASP A 1 106 ? 7.605 24.105 12.934 0.58 17.43 106 ASP A N 1
ATOM 807 N N B ASP A 1 106 ? 8.706 23.850 12.636 0.42 19.44 106 ASP A N 1
ATOM 808 C CA A ASP A 1 106 ? 8.965 23.846 13.337 0.58 21.70 106 ASP A CA 1
ATOM 809 C CA B ASP A 1 106 ? 9.949 23.964 13.402 0.42 23.65 106 ASP A CA 1
ATOM 810 C C A ASP A 1 106 ? 8.823 22.936 14.518 0.58 27.39 106 ASP A C 1
ATOM 811 C C B ASP A 1 106 ? 9.955 23.087 14.648 0.42 24.01 106 ASP A C 1
ATOM 812 O O A ASP A 1 106 ? 8.049 23.189 15.437 0.58 40.80 106 ASP A O 1
ATOM 813 O O B ASP A 1 106 ? 10.324 23.509 15.734 0.42 21.46 106 ASP A O 1
ATOM 822 N N . TRP A 1 107 ? 9.547 21.844 14.476 1.00 18.90 107 TRP A N 1
ATOM 823 C CA . TRP A 1 107 ? 9.472 20.918 15.558 1.00 18.17 107 TRP A CA 1
ATOM 824 C C . TRP A 1 107 ? 10.871 20.396 15.864 1.00 16.48 107 TRP A C 1
ATOM 825 O O . TRP A 1 107 ? 11.835 20.670 15.153 1.00 17.55 107 TRP A O 1
ATOM 836 N N . GLU A 1 108 ? 10.994 19.662 16.951 1.00 17.82 108 GLU A N 1
ATOM 837 C CA . GLU A 1 108 ? 12.306 19.321 17.447 1.00 17.71 108 GLU A CA 1
ATOM 838 C C . GLU A 1 108 ? 13.192 18.735 16.345 1.00 17.42 108 GLU A C 1
ATOM 839 O O . GLU A 1 108 ? 14.321 19.168 16.136 1.00 18.52 108 GLU A O 1
ATOM 845 N N . ASP A 1 109 ? 12.688 17.768 15.601 1.00 16.06 109 ASP A N 1
ATOM 846 C CA . ASP A 1 109 ? 13.569 17.141 14.640 1.00 17.58 109 ASP A CA 1
ATOM 847 C C . ASP A 1 109 ? 13.770 17.887 13.356 1.00 17.45 109 ASP A C 1
ATOM 848 O O . ASP A 1 109 ? 14.785 17.721 12.687 1.00 18.55 109 ASP A O 1
ATOM 853 N N . SER A 1 110 ? 12.826 18.723 12.983 1.00 16.63 110 SER A N 1
ATOM 854 C CA A SER A 1 110 ? 13.040 19.525 11.793 0.45 18.68 110 SER A CA 1
ATOM 855 C CA B SER A 1 110 ? 13.018 19.548 11.812 0.55 18.51 110 SER A CA 1
ATOM 856 C C . SER A 1 110 ? 14.214 20.433 12.091 1.00 21.72 110 SER A C 1
ATOM 857 O O . SER A 1 110 ? 15.115 20.555 11.289 1.00 23.07 110 SER A O 1
ATOM 862 N N . VAL A 1 111 ? 14.224 20.999 13.283 1.00 19.26 111 VAL A N 1
ATOM 863 C CA . VAL A 1 111 ? 15.275 21.913 13.677 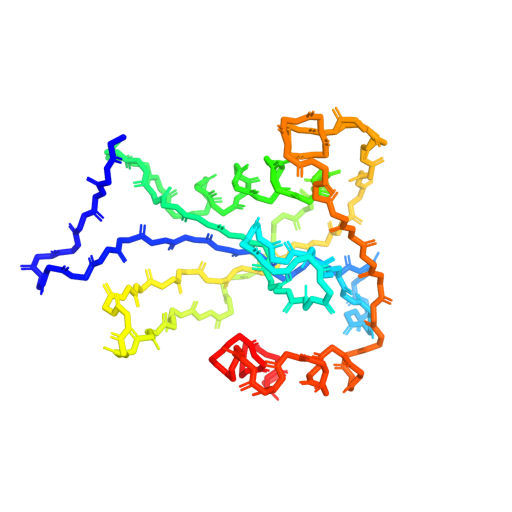1.00 24.10 111 VAL A CA 1
ATOM 864 C C . VAL A 1 111 ? 16.611 21.226 13.890 1.00 25.13 111 VAL A C 1
ATOM 865 O O . VAL A 1 111 ? 17.645 21.677 13.417 1.00 25.42 111 VAL A O 1
ATOM 869 N N . ASN A 1 112 ? 16.594 20.116 14.608 1.00 22.46 112 ASN A N 1
ATOM 870 C CA . ASN A 1 112 ? 17.840 19.507 15.033 1.00 26.04 112 ASN A CA 1
ATOM 871 C C . ASN A 1 112 ? 18.503 18.674 13.949 1.00 27.90 112 ASN A C 1
ATOM 872 O O . ASN A 1 112 ? 19.730 18.644 13.848 1.00 30.18 112 ASN A O 1
ATOM 877 N N . ILE A 1 113 ? 17.706 18.001 13.130 1.00 24.33 113 ILE A N 1
ATOM 878 C CA . ILE A 1 113 ? 18.279 17.131 12.115 1.00 26.06 113 ILE A CA 1
ATOM 879 C C . ILE A 1 113 ? 17.697 17.288 10.719 1.00 24.47 113 ILE A C 1
ATOM 880 O O . ILE A 1 113 ? 18.045 16.522 9.822 1.00 29.66 113 ILE A O 1
ATOM 885 N N . GLY A 1 114 ? 16.822 18.264 10.518 1.00 22.40 114 GLY A N 1
ATOM 886 C CA . GLY A 1 114 ? 16.278 18.526 9.197 1.00 23.29 114 GLY A CA 1
ATOM 887 C C . GLY A 1 114 ? 15.285 17.476 8.759 1.00 21.46 114 GLY A C 1
ATOM 888 O O . GLY A 1 114 ? 15.072 17.231 7.573 1.00 21.61 114 GLY A O 1
ATOM 889 N N . ARG A 1 115 ? 14.661 16.832 9.729 1.00 19.22 115 ARG A N 1
ATOM 890 C CA . ARG A 1 115 ? 13.687 15.832 9.379 1.00 15.97 115 ARG A CA 1
ATOM 891 C C . ARG A 1 115 ? 12.508 16.413 8.625 1.00 16.85 115 ARG A C 1
ATOM 892 O O . ARG A 1 115 ? 12.028 17.486 8.951 1.00 18.99 115 ARG A O 1
ATOM 900 N N . LYS A 1 116 ? 12.057 15.706 7.612 1.00 15.51 116 LYS A N 1
ATOM 901 C CA . LYS A 1 116 ? 10.937 16.098 6.783 1.00 16.81 116 LYS A CA 1
ATOM 902 C C . LYS A 1 116 ? 9.704 15.313 7.124 1.00 14.42 116 LYS A C 1
ATOM 903 O O . LYS A 1 116 ? 9.798 14.284 7.750 1.00 13.75 116 LYS A O 1
ATOM 909 N N . ARG A 1 117 ? 8.545 15.770 6.700 1.00 13.66 117 ARG A N 1
ATOM 910 C CA . ARG A 1 117 ? 7.305 15.064 6.866 1.00 14.73 117 ARG A CA 1
ATOM 911 C C . ARG A 1 117 ? 6.460 15.230 5.615 1.00 14.23 117 ARG A C 1
ATOM 912 O O . ARG A 1 117 ? 6.599 16.178 4.878 1.00 15.01 117 ARG A O 1
ATOM 920 N N . GLU A 1 118 ? 5.570 14.313 5.351 1.00 12.97 118 GLU A N 1
ATOM 921 C CA . GLU A 1 118 ? 4.737 14.361 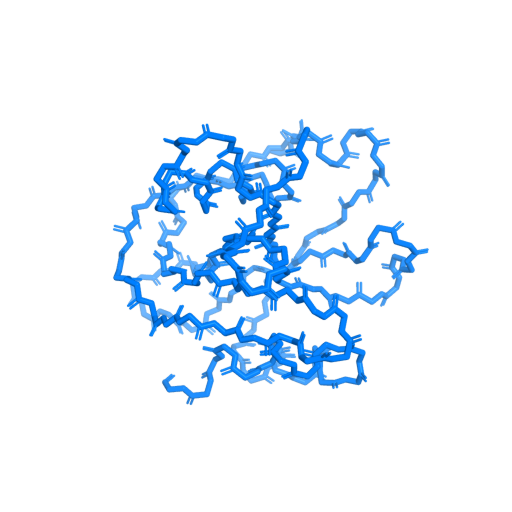4.165 1.00 14.54 118 GLU A CA 1
ATOM 922 C C . GLU A 1 118 ? 3.488 13.530 4.388 1.00 13.75 118 GLU A C 1
ATOM 923 O O . GLU A 1 118 ? 3.562 12.518 5.043 1.00 12.92 118 GLU A O 1
ATOM 929 N N . TRP A 1 119 ? 2.349 13.962 3.883 1.00 13.74 119 TRP A N 1
ATOM 930 C CA . TRP A 1 119 ? 1.105 13.225 3.903 1.00 13.78 119 TRP A CA 1
ATOM 931 C C . TRP A 1 119 ? 1.087 12.274 2.763 1.00 14.23 119 TRP A C 1
ATOM 932 O O . TRP A 1 119 ? 1.421 12.584 1.609 1.00 15.72 119 TRP A O 1
ATOM 943 N N . PHE A 1 120 ? 0.655 11.093 3.078 1.00 13.35 120 PHE A N 1
ATOM 944 C CA . PHE A 1 120 ? 0.516 10.064 2.098 1.00 13.23 120 PHE A CA 1
ATOM 945 C C . PHE A 1 120 ? -0.859 9.464 2.226 1.00 13.36 120 PHE A C 1
ATOM 946 O O . PHE A 1 120 ? -1.319 9.178 3.314 1.00 14.91 120 PHE A O 1
ATOM 954 N N . LYS A 1 121 ? -1.495 9.199 1.090 1.00 14.97 121 LYS A N 1
ATOM 955 C CA . LYS A 1 121 ? -2.650 8.340 1.116 1.00 16.49 121 LYS A CA 1
ATOM 956 C C . LYS A 1 121 ? -2.148 7.066 1.705 1.00 15.92 121 LYS A C 1
ATOM 957 O O . LYS A 1 121 ? -0.992 6.699 1.501 1.00 15.01 121 LYS A O 1
ATOM 963 N N . ILE A 1 122 ? -2.998 6.389 2.444 1.00 15.80 122 ILE A N 1
ATOM 964 C CA . ILE A 1 122 ? -2.573 5.200 3.130 1.00 16.34 122 ILE A CA 1
ATOM 965 C C . ILE A 1 122 ? -1.842 4.283 2.176 1.00 15.65 122 ILE A C 1
ATOM 966 O O . ILE A 1 122 ? -0.768 3.795 2.505 1.00 15.38 122 ILE A O 1
ATOM 971 N N . GLU A 1 123 ? -2.389 4.053 0.995 1.00 16.28 123 GLU A N 1
ATOM 972 C CA A GLU A 1 123 ? -1.787 3.157 0.012 0.42 18.78 123 GLU A CA 1
ATOM 973 C CA B GLU A 1 123 ? -1.753 3.106 0.108 0.58 14.81 123 GLU A CA 1
ATOM 974 C C . GLU A 1 123 ? -0.370 3.587 -0.328 1.00 15.95 123 GLU A C 1
ATOM 975 O O . GLU A 1 123 ? 0.532 2.794 -0.505 1.00 16.44 123 GLU A O 1
ATOM 986 N N . ASP A 1 124 ? -0.174 4.870 -0.480 1.00 15.31 124 ASP A N 1
ATOM 987 C CA . ASP A 1 124 ? 1.152 5.341 -0.819 1.00 14.82 124 ASP A CA 1
ATOM 988 C C . ASP A 1 124 ? 2.129 5.292 0.340 1.00 13.69 124 ASP A C 1
ATOM 989 O O . ASP A 1 124 ? 3.323 5.086 0.139 1.00 14.95 124 ASP A O 1
ATOM 994 N N . ALA A 1 125 ? 1.634 5.483 1.562 1.00 13.12 125 ALA A N 1
ATOM 995 C CA . ALA A 1 125 ? 2.466 5.353 2.759 1.00 12.31 125 ALA A CA 1
ATOM 996 C C . ALA A 1 125 ? 3.025 3.981 2.806 1.00 12.24 125 ALA A C 1
ATOM 997 O O . ALA A 1 125 ? 4.214 3.748 3.013 1.00 12.35 125 ALA A O 1
ATOM 999 N N . ILE A 1 126 ? 2.129 3.049 2.626 1.00 12.78 126 ILE A N 1
ATOM 1000 C CA . ILE A 1 126 ? 2.539 1.690 2.609 1.00 14.01 126 ILE A CA 1
ATOM 1001 C C . ILE A 1 126 ? 3.644 1.517 1.570 1.00 13.71 126 ILE A C 1
ATOM 1002 O O . ILE A 1 126 ? 4.693 0.948 1.855 1.00 13.48 126 ILE A O 1
ATOM 1007 N N . LYS A 1 127 ? 3.430 2.034 0.370 1.00 13.18 127 LYS A N 1
ATOM 1008 C CA . LYS A 1 127 ? 4.419 1.864 -0.688 1.00 13.51 127 LYS A CA 1
ATOM 1009 C C . LYS A 1 127 ? 5.794 2.391 -0.334 1.00 12.56 127 LYS A C 1
ATOM 1010 O O . LYS A 1 127 ? 6.805 1.734 -0.564 1.00 14.06 127 LYS A O 1
ATOM 1016 N N . VAL A 1 128 ? 5.883 3.581 0.205 1.00 12.33 128 VAL A N 1
ATOM 1017 C CA . VAL A 1 128 ? 7.206 4.099 0.465 1.00 13.45 128 VAL A CA 1
ATOM 1018 C C . VAL A 1 128 ? 7.874 3.537 1.692 1.00 11.06 128 VAL A C 1
ATOM 1019 O O . VAL A 1 128 ? 9.086 3.599 1.814 1.00 12.38 128 VAL A O 1
ATOM 1023 N N . LEU A 1 129 ? 7.085 2.981 2.600 1.00 11.46 129 LEU A N 1
ATOM 1024 C CA . LEU A 1 129 ? 7.652 2.379 3.797 1.00 11.33 129 LEU A CA 1
ATOM 1025 C C . LEU A 1 129 ? 8.181 1.030 3.490 1.00 11.62 129 LEU A C 1
ATOM 1026 O O . LEU A 1 129 ? 9.025 0.520 4.225 1.00 12.07 129 LEU A O 1
ATOM 1031 N N . GLN A 1 130 ? 7.688 0.425 2.426 1.00 12.16 130 GLN A N 1
ATOM 1032 C CA . GLN A 1 130 ? 7.889 -0.970 2.260 1.00 12.70 130 GLN A CA 1
ATOM 1033 C C . GLN A 1 130 ? 9.354 -1.369 2.217 1.00 12.58 130 GLN A C 1
ATOM 1034 O O . GLN A 1 130 ? 9.725 -2.387 2.760 1.00 14.07 130 GLN A O 1
ATOM 1040 N N . TYR A 1 131 ? 10.192 -0.655 1.478 1.00 12.33 131 TYR A N 1
ATOM 1041 C CA . TYR A 1 131 ? 11.530 -1.137 1.209 1.00 11.98 131 TYR A CA 1
ATOM 1042 C C . TYR A 1 131 ? 12.407 -1.211 2.442 1.00 12.30 131 TYR A C 1
ATOM 1043 O O . TYR A 1 131 ? 13.053 -2.195 2.706 1.00 13.65 131 TYR A O 1
ATOM 1052 N N . HIS A 1 132 ? 12.468 -0.146 3.202 1.00 12.55 132 HIS A N 1
ATOM 1053 C CA . HIS A 1 132 ? 13.355 -0.091 4.358 1.00 13.67 132 HIS A CA 1
ATOM 1054 C C . HIS A 1 132 ? 12.621 -0.314 5.680 1.00 12.17 132 HIS A C 1
ATOM 1055 O O . HIS A 1 132 ? 13.263 -0.626 6.689 1.00 14.74 132 HIS A O 1
ATOM 1062 N N . LYS A 1 133 ? 11.309 -0.098 5.703 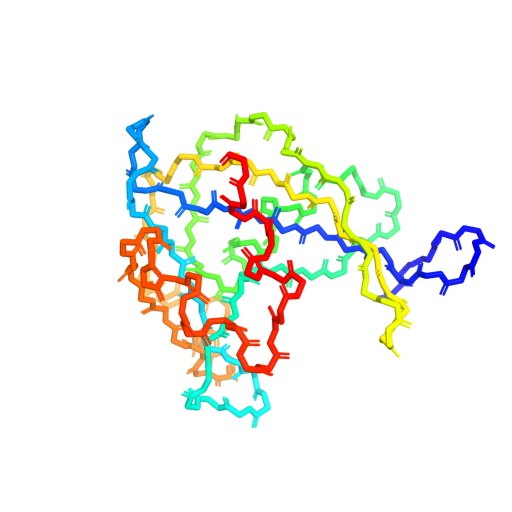1.00 11.31 133 LYS A N 1
ATOM 1063 C CA . LYS A 1 133 ? 10.522 -0.152 6.942 1.00 10.77 133 LYS A CA 1
ATOM 1064 C C . LYS A 1 133 ? 9.280 -0.956 6.791 1.00 9.98 133 LYS A C 1
ATOM 1065 O O . LYS A 1 133 ? 8.173 -0.544 7.058 1.00 10.44 133 LYS A O 1
ATOM 1071 N N . PRO A 1 134 ? 9.451 -2.158 6.381 1.00 11.80 134 PRO A N 1
ATOM 1072 C CA . PRO A 1 134 ? 8.256 -2.927 6.139 1.00 11.38 134 PRO A CA 1
ATOM 1073 C C . PRO A 1 134 ? 7.388 -3.120 7.393 1.00 11.10 134 PRO A C 1
ATOM 1074 O O . PRO A 1 134 ? 6.176 -3.301 7.280 1.00 11.49 134 PRO A O 1
ATOM 1078 N N . VAL A 1 135 ? 7.979 -3.117 8.594 1.00 10.78 135 VAL A N 1
ATOM 1079 C CA . VAL A 1 135 ? 7.133 -3.258 9.804 1.00 11.32 135 VAL A CA 1
ATOM 1080 C C . VAL A 1 135 ? 6.239 -2.056 9.948 1.00 10.17 135 VAL A C 1
ATOM 1081 O O . VAL A 1 135 ? 5.077 -2.120 10.291 1.00 10.48 135 VAL A O 1
ATOM 1085 N N . GLN A 1 136 ? 6.805 -0.939 9.625 1.00 10.21 136 GLN A N 1
ATOM 1086 C CA . GLN A 1 136 ? 6.021 0.234 9.673 1.00 10.33 136 GLN A CA 1
ATOM 1087 C C . GLN A 1 136 ? 4.939 0.233 8.603 1.00 10.50 136 GLN A C 1
ATOM 1088 O O . GLN A 1 136 ? 3.822 0.646 8.844 1.00 10.73 136 GLN A O 1
ATOM 1094 N N . ALA A 1 137 ? 5.242 -0.271 7.409 1.00 10.62 137 ALA A N 1
ATOM 1095 C CA . ALA A 1 137 ? 4.206 -0.398 6.399 1.00 11.20 137 ALA A CA 1
ATOM 1096 C C . ALA A 1 137 ? 3.060 -1.228 6.950 1.00 11.09 137 ALA A C 1
ATOM 1097 O O . ALA A 1 137 ? 1.879 -0.994 6.724 1.00 12.28 137 ALA A O 1
ATOM 1099 N N . SER A 1 138 ? 3.417 -2.214 7.746 1.00 11.22 138 SER A N 1
ATOM 1100 C CA . SER A 1 138 ? 2.389 -3.073 8.314 1.00 12.20 138 SER A CA 1
ATOM 1101 C C . SER A 1 138 ? 1.524 -2.428 9.373 1.00 11.16 138 SER A C 1
ATOM 1102 O O . SER A 1 138 ? 0.437 -2.891 9.687 1.00 13.04 138 SER A O 1
ATOM 1105 N N . TYR A 1 139 ? 1.964 -1.336 9.943 1.00 10.96 139 TYR A N 1
ATOM 1106 C CA . TYR A 1 139 ? 1.092 -0.652 10.881 1.00 11.12 139 TYR A CA 1
ATOM 1107 C C . TYR A 1 139 ? -0.264 -0.363 10.252 1.00 12.45 139 TYR A C 1
ATOM 1108 O O . TYR A 1 139 ? -1.276 -0.240 10.935 1.00 14.26 139 TYR A O 1
ATOM 1117 N N . PHE A 1 140 ? -0.257 -0.159 8.938 1.00 12.40 140 PHE A N 1
ATOM 1118 C CA . PHE A 1 140 ? -1.459 0.258 8.211 1.00 14.13 140 PHE A CA 1
ATOM 1119 C C . PHE A 1 140 ? -2.348 -0.852 7.717 1.00 19.94 140 PHE A C 1
ATOM 1120 O O . PHE A 1 140 ? -3.425 -0.629 7.184 1.00 20.21 140 PHE A O 1
ATOM 1128 N N . GLU A 1 141 ? -1.903 -2.073 7.891 1.00 19.10 141 GLU A N 1
ATOM 1129 C CA . GLU A 1 141 ? -2.589 -3.177 7.237 1.00 19.92 141 GLU A CA 1
ATOM 1130 C C . GLU A 1 141 ? -4.094 -3.229 7.584 1.00 30.10 141 GLU A C 1
ATOM 1131 O O . GLU A 1 141 ? -4.929 -3.392 6.690 1.00 39.51 141 GLU A O 1
ATOM 1137 N N . THR A 1 142 ? -4.441 -3.060 8.860 1.00 24.44 142 THR A N 1
ATOM 1138 C CA . THR A 1 142 ? -5.837 -3.152 9.287 1.00 33.89 142 THR A CA 1
ATOM 1139 C C . THR A 1 142 ? -6.667 -1.880 9.058 1.00 35.21 142 THR A C 1
ATOM 1140 O O . THR A 1 142 ? -6.151 -0.847 8.617 1.00 33.04 142 THR A O 1
#

Organism: Homo sapiens (NCBI:txid9606)

GO terms:
  GO:0052840 inositol diphosphate tetrakisphosphate diphosphatase activity (F, IDA)
  GO:0052842 inositol diphosphate pentakisphosphate diphosphatase activity (F, IDA)
  GO:0000287 magnesium ion binding (F, IDA)
  GO:0000298 endopolyphosphatase activity (F, IDA)
  GO:0005634 nucleus (C, IDA)
  GO:0005737 cytoplasm (C, IDA)
  GO:0030145 manganese ion binding (F, IDA)
  GO:0008270 zinc ion binding (F, IDA)
  GO:0008486 diphosphoinositol-polyphosphate diphosphatase activity (F, IDA)
  GO:1901909 diadenosine hexaphosphate catabolic process (P, IDA)
  GO:0110154 RNA decapping (P, IDA)
  GO:0071544 diphosphoinositol polyphosphate catabolic process (P, IDA)
  GO:0140932 5'-(N(7)-methyl 5'-triphosphoguanosine)-[mRNA] diphosphatase activity (F, IDA)
  GO:0140933 5'-(N(7)-methylguanosine 5'-triphospho)-[mRNA] hydrolase activity (F, IDA)
  GO:0052845 inositol-5-diphosphate-1,2,3,4,6-pentakisphosphate diphosphatase activity (F, EXP)
  GO:0052848 inositol-3,5-bisdiphosphate-2,3,4,6-tetrakisphosphate 5-diphosphatase activity (F, EXP)
  GO:0052840 inositol diphosphate tetrakisphosphate diphosphatase activity (F, IMP)
  GO:0052842 inositol diphosphate pentakisphosphate diphosphatase activity (F, IMP)
  GO:0110154 RNA decapping (P, IMP)
  GO:0008486 diphosphoinositol-polyphosphate diphosphatase activity (F, TAS)

Nearest PDB structures (foldseek):
  2fvv-assembly1_A  TM=9.938E-01  e=5.153E-29  Homo sapiens
  2duk-assembly1_A  TM=9.906E-01  e=1.830E-25  Mus musculus
  7nnj-assembly2_B  TM=9.760E-01  e=5.150E-23  Homo sapiens
  2duk-assembly2_B  TM=9.857E-01  e=2.675E-22  Mus musculus
  7nnj-assembly1_A  TM=9.520E-01  e=1.390E-21  Homo sapiens

Solvent-accessible surface area: 7277 Å² total; per-residue (Å²): 138,138,20,119,34,94,88,44,31,60,37,32,0,0,0,5,0,9,139,46,88,68,44,114,51,0,3,0,0,1,12,49,194,76,87,120,64,46,19,2,0,3,9,7,7,78,80,186,26,114,25,32,83,0,0,51,51,10,1,32,41,17,0,0,1,77,29,83,63,32,140,75,42,18,86,30,86,21,130,153,171,102,26,35,2,46,0,19,2,0,33,14,88,94,66,70,124,112,26,91,17,25,106,101,91,41,20,132,47,80,73,19,128,39,106,45,0,50,128,60,0,90,180,80,63,67,43,10,5,35,6,12,119,147

CATH classification: 3.90.79.10

Secondary structure (DSSP, 8-state):
---B-TTSPEEEEEEEEESSTT--EEEEEE-SS-TTSEE--EEEPPTT--HHHHHHHHHHHHH-EEEEEEEEEEEEEETTTTEEEEEEEEEEEEE-SS-HHHHHH---EEEEEHHHHHHHHTTT-HHHHHTT--

Radius of gyration: 13.45 Å; Cα contacts (8 Å, |Δi|>4): 331; chains: 1; bounding box: 32×34×34 Å